Protein AF-A0A7S1ZEZ0-F1 (afdb_monomer_lite)

Structure (mmCIF, N/CA/C/O backbone):
data_AF-A0A7S1ZEZ0-F1
#
_entry.id   AF-A0A7S1ZEZ0-F1
#
loop_
_atom_site.group_PDB
_atom_site.id
_atom_site.type_symbol
_atom_site.label_atom_id
_atom_site.label_alt_id
_atom_site.label_comp_id
_atom_site.label_asym_id
_atom_site.label_entity_id
_atom_site.label_seq_id
_atom_site.pdbx_PDB_ins_code
_atom_site.Cartn_x
_atom_site.Cartn_y
_atom_site.Cartn_z
_atom_site.occupancy
_atom_site.B_iso_or_equiv
_atom_site.auth_seq_id
_atom_site.auth_comp_id
_atom_site.auth_asym_id
_atom_site.auth_atom_id
_atom_site.pdbx_PDB_model_num
ATOM 1 N N . GLY A 1 1 ? 20.462 -51.635 -41.224 1.00 37.34 1 GLY A N 1
ATOM 2 C CA . GLY A 1 1 ? 21.569 -50.870 -40.628 1.00 37.34 1 GLY A CA 1
ATOM 3 C C . GLY A 1 1 ? 21.027 -49.556 -40.117 1.00 37.34 1 GLY A C 1
ATOM 4 O O . GLY A 1 1 ? 20.258 -48.971 -40.860 1.00 37.34 1 GLY A O 1
ATOM 5 N N . GLY A 1 2 ? 21.420 -49.178 -38.890 1.00 36.06 2 GLY A N 1
ATOM 6 C CA . GLY A 1 2 ? 21.318 -47.843 -38.253 1.00 36.06 2 GLY A CA 1
ATOM 7 C C . GLY A 1 2 ? 19.897 -47.293 -38.033 1.00 36.06 2 GLY A C 1
ATOM 8 O O . GLY A 1 2 ? 19.142 -47.203 -38.983 1.00 36.06 2 GLY A O 1
ATOM 9 N N . GLY A 1 3 ? 19.415 -46.908 -36.848 1.00 30.97 3 GLY A N 1
ATOM 10 C CA . GLY A 1 3 ? 20.077 -46.511 -35.601 1.00 30.97 3 GLY A CA 1
ATOM 11 C C . GLY A 1 3 ? 20.048 -44.981 -35.412 1.00 30.97 3 GLY A C 1
ATOM 12 O O . GLY A 1 3 ? 20.629 -44.279 -36.229 1.00 30.97 3 GLY A O 1
ATOM 13 N N . GLY A 1 4 ? 19.435 -44.506 -34.314 1.00 29.98 4 GLY A N 1
ATOM 14 C CA . GLY A 1 4 ? 19.488 -43.120 -33.788 1.00 29.98 4 GLY A CA 1
ATOM 15 C C . GLY A 1 4 ? 18.184 -42.342 -34.018 1.00 29.98 4 GLY A C 1
ATOM 16 O O . GLY A 1 4 ? 17.783 -42.181 -35.160 1.00 29.98 4 GLY A O 1
ATOM 17 N N . GLY A 1 5 ? 17.395 -41.947 -33.009 1.00 30.83 5 GLY A N 1
ATOM 18 C CA . GLY A 1 5 ? 17.729 -41.099 -31.846 1.00 30.83 5 GLY A CA 1
ATOM 19 C C . GLY A 1 5 ? 17.259 -39.676 -32.201 1.00 30.83 5 GLY A C 1
ATOM 20 O O . GLY A 1 5 ? 17.643 -39.181 -33.245 1.00 30.83 5 GLY A O 1
ATOM 21 N N . GLY A 1 6 ? 16.346 -38.988 -31.518 1.00 30.75 6 GLY A N 1
ATOM 22 C CA . GLY A 1 6 ? 16.178 -38.748 -30.088 1.00 30.75 6 GLY A CA 1
ATOM 23 C C . GLY A 1 6 ? 15.999 -37.224 -29.917 1.00 30.75 6 GLY A C 1
ATOM 24 O O . GLY A 1 6 ? 16.595 -36.461 -30.670 1.00 30.75 6 GLY A O 1
ATOM 25 N N . GLY A 1 7 ? 15.188 -36.789 -28.949 1.00 29.34 7 GLY A N 1
ATOM 26 C CA . GLY A 1 7 ? 14.988 -35.373 -28.589 1.00 29.34 7 GLY A CA 1
ATOM 27 C C . GLY A 1 7 ? 13.603 -34.866 -29.007 1.00 29.34 7 GLY A C 1
ATOM 28 O O . GLY A 1 7 ? 13.345 -34.667 -30.183 1.00 29.34 7 GLY A O 1
ATOM 29 N N . GLY A 1 8 ? 12.615 -34.705 -28.127 1.00 38.78 8 GLY A N 1
ATOM 30 C CA . GLY A 1 8 ? 12.723 -34.182 -26.767 1.00 38.78 8 GLY A CA 1
ATOM 31 C C . GLY A 1 8 ? 12.588 -32.662 -26.815 1.00 38.78 8 GLY A C 1
ATOM 32 O O . GLY A 1 8 ? 13.567 -31.952 -26.646 1.00 38.78 8 GLY A O 1
ATOM 33 N N . GLY A 1 9 ? 11.378 -32.181 -27.094 1.00 31.38 9 GLY A N 1
ATOM 34 C CA . GLY A 1 9 ? 11.019 -30.765 -27.064 1.00 31.38 9 GLY A CA 1
ATOM 35 C C . GLY A 1 9 ? 9.773 -30.585 -26.211 1.00 31.38 9 GLY A C 1
ATOM 36 O O . GLY A 1 9 ? 8.706 -30.264 -26.724 1.00 31.38 9 GLY A O 1
ATOM 37 N N . GLY A 1 10 ? 9.892 -30.887 -24.917 1.00 34.38 10 GLY A N 1
ATOM 38 C CA . GLY A 1 10 ? 8.872 -30.558 -23.929 1.00 34.38 10 GLY A CA 1
ATOM 39 C C . GLY A 1 10 ? 8.833 -29.048 -23.743 1.00 34.38 10 GLY A C 1
ATOM 40 O O . GLY A 1 10 ? 9.500 -28.518 -22.863 1.00 34.38 10 GLY A O 1
ATOM 41 N N . GLY A 1 11 ? 8.079 -28.355 -24.595 1.00 31.80 11 GLY A N 1
ATOM 42 C CA . GLY A 1 11 ? 7.695 -26.972 -24.354 1.00 31.80 11 GLY A CA 1
ATOM 43 C C . GLY A 1 11 ? 6.745 -26.947 -23.166 1.00 31.80 11 GLY A C 1
ATOM 44 O O . GLY A 1 11 ? 5.540 -27.135 -23.328 1.00 31.80 11 GLY A O 1
ATOM 45 N N . THR A 1 12 ? 7.282 -26.771 -21.961 1.00 34.41 12 THR A N 1
ATOM 46 C CA . THR A 1 12 ? 6.472 -26.474 -20.783 1.00 34.41 12 THR A CA 1
ATOM 47 C C . THR A 1 12 ? 5.763 -25.159 -21.057 1.00 34.41 12 THR A C 1
ATOM 49 O O . THR A 1 12 ? 6.369 -24.091 -21.078 1.00 34.41 12 THR A O 1
ATOM 52 N N . THR A 1 13 ? 4.471 -25.254 -21.345 1.00 34.03 13 THR A N 1
ATOM 53 C CA . THR A 1 13 ? 3.587 -24.101 -21.435 1.00 34.03 13 THR A CA 1
ATOM 54 C C . THR A 1 13 ? 3.502 -23.540 -20.023 1.00 34.03 13 THR A C 1
ATOM 56 O O . THR A 1 13 ? 2.799 -24.093 -19.182 1.00 34.03 13 THR A O 1
ATOM 59 N N . THR A 1 14 ? 4.296 -22.511 -19.722 1.00 41.84 14 THR A N 1
ATOM 60 C CA . THR A 1 14 ? 4.169 -21.763 -18.473 1.00 41.84 14 THR A CA 1
ATOM 61 C C . THR A 1 14 ? 2.761 -21.196 -18.456 1.00 41.84 14 THR A C 1
ATOM 63 O O . THR A 1 14 ? 2.432 -20.284 -19.216 1.00 41.84 14 THR A O 1
ATOM 66 N N . THR A 1 15 ? 1.899 -21.805 -17.648 1.00 39.00 15 THR A N 1
ATOM 67 C CA . THR A 1 15 ? 0.551 -21.326 -17.372 1.00 39.00 15 THR A CA 1
ATOM 68 C C . THR A 1 15 ? 0.689 -19.984 -16.667 1.00 39.00 15 THR A C 1
ATOM 70 O O . THR A 1 15 ? 0.732 -19.914 -15.443 1.00 39.00 15 THR A O 1
ATOM 73 N N . SER A 1 16 ? 0.807 -18.911 -17.450 1.00 50.25 16 SER A N 1
ATOM 74 C CA . SER A 1 16 ? 0.606 -17.553 -16.968 1.00 50.25 16 SER A CA 1
ATOM 75 C C . SER A 1 16 ? -0.815 -17.517 -16.417 1.00 50.25 16 SER A C 1
ATOM 77 O O . SER A 1 16 ? -1.790 -17.618 -17.168 1.00 50.25 16 SER A O 1
ATOM 79 N N . THR A 1 17 ? -0.934 -17.515 -15.090 1.00 54.22 17 THR A N 1
ATOM 80 C CA . THR A 1 17 ? -2.221 -17.445 -14.401 1.00 54.22 17 THR A CA 1
ATOM 81 C C . THR A 1 17 ? -2.909 -16.166 -14.852 1.00 54.22 17 THR A C 1
ATOM 83 O O . THR A 1 17 ? -2.540 -15.063 -14.457 1.00 54.22 17 THR A O 1
ATOM 86 N N . ARG A 1 18 ? -3.891 -16.311 -15.743 1.00 61.84 18 ARG A N 1
ATOM 87 C CA . ARG A 1 18 ? -4.598 -15.184 -16.338 1.00 61.84 18 ARG A CA 1
ATOM 88 C C . ARG A 1 18 ? -5.606 -14.654 -15.326 1.00 61.84 18 ARG A C 1
ATOM 90 O O . ARG A 1 18 ? -6.726 -15.154 -15.242 1.00 61.84 18 ARG A O 1
ATOM 97 N N . PHE A 1 19 ? -5.212 -13.656 -14.542 1.00 68.31 19 PHE A N 1
ATOM 98 C CA . PHE A 1 19 ? -6.151 -12.934 -13.692 1.00 68.31 19 PHE A CA 1
ATOM 99 C C . PHE A 1 19 ? -7.149 -12.181 -14.580 1.00 68.31 19 PHE A C 1
ATOM 101 O O . PHE A 1 19 ? -6.769 -11.415 -15.468 1.00 68.31 19 PHE A O 1
ATOM 108 N N . ARG A 1 20 ? -8.449 -12.429 -14.384 1.00 67.69 20 ARG A N 1
ATOM 109 C CA . ARG A 1 20 ? -9.502 -11.718 -15.115 1.00 67.69 20 ARG A CA 1
ATOM 110 C C . ARG A 1 20 ? -9.511 -10.256 -14.662 1.00 67.69 20 ARG A C 1
ATOM 112 O O . ARG A 1 20 ? -9.603 -9.984 -13.468 1.00 67.69 20 ARG A O 1
ATOM 119 N N . ARG A 1 21 ? -9.427 -9.321 -15.613 1.00 71.31 21 ARG A N 1
ATOM 120 C CA . ARG A 1 21 ? -9.582 -7.885 -15.334 1.00 71.31 21 ARG A CA 1
ATOM 121 C C . ARG A 1 21 ? -10.996 -7.607 -14.816 1.00 71.31 21 ARG A C 1
ATOM 123 O O . ARG A 1 21 ? -11.947 -8.235 -15.275 1.00 71.31 21 ARG A O 1
ATOM 130 N N . SER A 1 22 ? -11.111 -6.689 -13.857 1.00 76.19 22 SER A N 1
ATOM 131 C CA . SER A 1 22 ? -12.413 -6.230 -13.370 1.00 76.19 22 SER A CA 1
ATOM 132 C C . SER A 1 22 ? -13.123 -5.431 -14.461 1.00 76.19 22 SER A C 1
ATOM 134 O O . SER A 1 22 ? -12.494 -4.591 -15.101 1.00 76.19 22 SER A O 1
ATOM 136 N N . ASP A 1 23 ? -14.421 -5.669 -14.637 1.00 82.88 23 ASP A N 1
ATOM 137 C CA . ASP A 1 23 ? -15.280 -4.858 -15.509 1.00 82.88 23 ASP A CA 1
ATOM 138 C C . ASP A 1 23 ? -15.740 -3.560 -14.794 1.00 82.88 23 ASP A C 1
ATOM 140 O O . ASP A 1 23 ? -16.344 -2.685 -15.406 1.00 82.88 23 ASP A O 1
ATOM 144 N N . ASP A 1 24 ? -15.422 -3.409 -13.500 1.00 91.50 24 ASP A N 1
ATOM 145 C CA . ASP A 1 24 ? -15.653 -2.190 -12.719 1.00 91.50 24 ASP A CA 1
ATOM 146 C C . ASP A 1 24 ? -14.654 -1.090 -13.130 1.00 91.50 24 ASP A C 1
ATOM 148 O O . ASP A 1 24 ? -13.433 -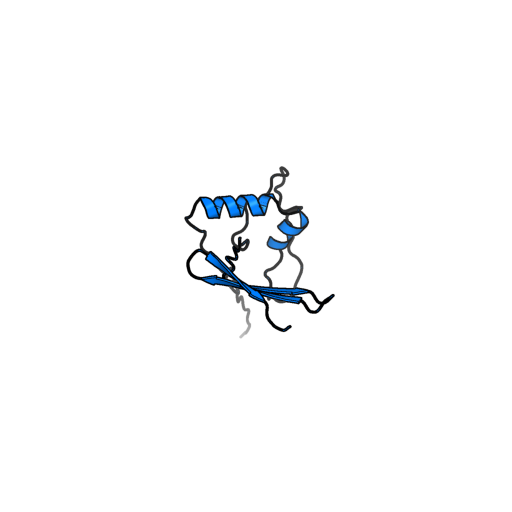1.226 -12.959 1.00 91.50 24 ASP A O 1
ATOM 152 N N . GLU A 1 25 ? -15.176 0.010 -13.680 1.00 93.62 25 GLU A N 1
ATOM 153 C CA . GLU A 1 25 ? -14.376 1.147 -14.139 1.00 93.62 25 GLU A CA 1
ATOM 154 C C . GLU A 1 25 ? -13.625 1.842 -12.996 1.00 93.62 25 GLU A C 1
ATOM 156 O O . GLU A 1 25 ? -12.481 2.262 -13.183 1.00 93.62 25 GLU A O 1
ATOM 161 N N . VAL A 1 26 ? -14.222 1.932 -11.804 1.00 94.56 26 VAL A N 1
ATOM 162 C CA . VAL A 1 26 ? -13.606 2.573 -10.635 1.00 94.56 26 VAL A CA 1
ATOM 163 C C . VAL A 1 26 ? -12.387 1.770 -10.196 1.00 94.56 26 VAL A C 1
ATOM 165 O O . VAL A 1 26 ? -11.300 2.332 -10.047 1.00 94.56 26 VAL A O 1
ATOM 168 N N . LEU A 1 27 ? -12.528 0.449 -10.063 1.00 92.62 27 LEU A N 1
ATOM 169 C CA . LEU A 1 27 ? -11.417 -0.429 -9.679 1.00 92.62 27 LEU A CA 1
ATOM 170 C C . LEU A 1 27 ? -10.334 -0.499 -10.763 1.00 92.62 27 LEU A C 1
ATOM 172 O O . LEU A 1 27 ? -9.139 -0.526 -10.456 1.00 92.62 27 LEU A O 1
ATOM 176 N N . SER A 1 28 ? -10.733 -0.475 -12.034 1.00 92.62 28 SER A N 1
ATOM 177 C CA . SER A 1 28 ? -9.801 -0.443 -13.163 1.00 92.62 28 SER A CA 1
ATOM 178 C C . SER A 1 28 ? -8.981 0.847 -13.199 1.00 92.62 28 SER A C 1
ATOM 180 O O . SER A 1 28 ? -7.764 0.799 -13.402 1.00 92.62 28 SER A O 1
ATOM 182 N N . ASN A 1 29 ? -9.618 1.993 -12.956 1.00 94.62 29 ASN A N 1
ATOM 183 C CA . ASN A 1 29 ? -8.945 3.287 -12.880 1.00 94.62 29 ASN A CA 1
ATOM 184 C C . ASN A 1 29 ? -8.033 3.375 -11.652 1.00 94.62 29 ASN A C 1
ATOM 186 O O . ASN A 1 29 ? -6.877 3.775 -11.791 1.00 94.62 29 ASN A O 1
ATOM 190 N N . ALA A 1 30 ? -8.493 2.914 -10.485 1.00 95.56 30 ALA A N 1
ATOM 191 C CA . ALA A 1 30 ? -7.676 2.842 -9.275 1.00 95.56 30 ALA A CA 1
ATOM 192 C C . ALA A 1 30 ? -6.420 1.981 -9.489 1.00 95.56 30 ALA A C 1
ATOM 194 O O . ALA A 1 30 ? -5.324 2.367 -9.082 1.00 95.56 30 ALA A O 1
ATOM 195 N N . ARG A 1 31 ? -6.539 0.851 -10.202 1.00 95.50 31 ARG A N 1
ATOM 196 C CA . ARG A 1 31 ? -5.396 -0.002 -10.561 1.00 95.50 31 ARG A CA 1
ATOM 197 C C . ARG A 1 31 ? -4.385 0.731 -11.446 1.00 95.50 31 ARG A C 1
ATOM 199 O O . ARG A 1 31 ? -3.187 0.653 -11.181 1.00 95.50 31 ARG A O 1
ATOM 206 N N . ARG A 1 32 ? -4.837 1.450 -12.480 1.00 95.12 32 ARG A N 1
ATOM 207 C CA . ARG A 1 32 ? -3.943 2.236 -13.356 1.00 95.12 32 ARG A CA 1
ATOM 208 C C . ARG A 1 32 ? -3.273 3.383 -12.606 1.00 95.12 32 ARG A C 1
ATOM 210 O O . ARG A 1 32 ? -2.077 3.601 -12.774 1.00 95.12 32 ARG A O 1
ATOM 217 N N . GLN A 1 33 ? -4.020 4.079 -11.753 1.00 96.44 33 GLN A N 1
ATOM 218 C CA . GLN A 1 33 ? -3.485 5.151 -10.921 1.00 96.44 33 GLN A CA 1
ATOM 219 C C . GLN A 1 33 ? -2.423 4.620 -9.953 1.00 96.44 33 GLN A C 1
ATOM 221 O O . GLN A 1 33 ? -1.336 5.189 -9.872 1.00 96.44 33 GLN A O 1
ATOM 226 N N . GLN A 1 34 ? -2.700 3.503 -9.271 1.00 97.44 34 GLN A N 1
ATOM 227 C CA . GLN A 1 34 ? -1.741 2.886 -8.359 1.00 97.44 34 GLN A CA 1
ATOM 228 C C . GLN A 1 34 ? -0.450 2.506 -9.085 1.00 97.44 34 GLN A C 1
ATOM 230 O O . GLN A 1 34 ? 0.628 2.814 -8.590 1.00 97.44 34 GLN A O 1
ATOM 235 N N . TRP A 1 35 ? -0.552 1.907 -10.274 1.00 96.62 35 TRP A N 1
ATOM 236 C CA . TRP A 1 35 ? 0.602 1.578 -11.114 1.00 96.62 35 TRP A CA 1
ATOM 237 C C . TRP A 1 35 ? 1.433 2.809 -11.512 1.00 96.62 35 TRP A C 1
ATOM 239 O O . TRP A 1 35 ? 2.665 2.801 -11.416 1.00 96.62 35 TRP A O 1
ATOM 249 N N . GLY A 1 36 ? 0.763 3.895 -11.912 1.00 95.56 36 GLY A N 1
ATOM 250 C CA . GLY A 1 36 ? 1.413 5.165 -12.242 1.00 95.56 36 GLY A CA 1
ATOM 251 C C . GLY A 1 36 ? 2.161 5.788 -11.057 1.00 95.56 36 GLY A C 1
ATOM 252 O O . GLY A 1 36 ? 3.235 6.356 -11.246 1.00 95.56 36 GLY A O 1
ATOM 253 N N . ASN A 1 37 ? 1.646 5.615 -9.837 1.00 96.44 37 ASN A N 1
ATOM 254 C CA . ASN A 1 37 ? 2.226 6.158 -8.603 1.00 96.44 37 ASN A CA 1
ATOM 255 C C . ASN A 1 37 ? 3.417 5.355 -8.054 1.00 96.44 37 ASN A C 1
ATOM 257 O O . ASN A 1 37 ? 4.078 5.805 -7.118 1.00 96.44 37 ASN A O 1
ATOM 261 N N . MET A 1 38 ? 3.695 4.165 -8.592 1.00 97.00 38 MET A N 1
ATOM 262 C CA . MET A 1 38 ? 4.836 3.359 -8.155 1.00 97.00 38 MET A CA 1
ATOM 263 C C . MET A 1 38 ? 6.172 4.041 -8.487 1.00 97.00 38 MET A C 1
ATOM 265 O O . MET A 1 38 ? 6.271 4.865 -9.401 1.00 97.00 38 MET A O 1
ATOM 269 N N . SER A 1 39 ? 7.230 3.673 -7.766 1.00 96.19 39 SER A N 1
ATOM 270 C CA . SER A 1 39 ? 8.590 4.031 -8.169 1.00 96.19 39 SER A CA 1
ATOM 271 C C . SER A 1 39 ? 9.026 3.213 -9.389 1.00 96.19 39 SER A C 1
ATOM 273 O O . SER A 1 39 ? 8.494 2.133 -9.654 1.00 96.19 39 SER A O 1
ATOM 275 N N . ASP A 1 40 ? 10.014 3.724 -10.125 1.00 94.81 40 ASP A N 1
ATOM 276 C CA . ASP A 1 40 ? 10.607 3.038 -11.279 1.00 94.81 40 ASP A CA 1
ATOM 277 C C . ASP A 1 40 ? 11.083 1.604 -10.921 1.00 94.81 40 ASP A C 1
ATOM 279 O O . ASP A 1 40 ? 10.604 0.664 -11.561 1.00 94.81 40 ASP A O 1
ATOM 283 N N . PRO A 1 41 ? 11.877 1.374 -9.847 1.00 94.25 41 PRO A N 1
ATOM 284 C CA . PRO A 1 41 ? 12.295 0.019 -9.465 1.00 94.25 41 PRO A CA 1
ATOM 285 C C . PRO A 1 41 ? 11.134 -0.907 -9.090 1.00 94.25 41 PRO A C 1
ATOM 287 O O . PRO A 1 41 ? 11.196 -2.112 -9.318 1.00 94.25 41 PRO A O 1
ATOM 290 N N . ALA A 1 42 ? 10.059 -0.365 -8.509 1.00 94.25 42 ALA A N 1
ATOM 291 C CA . ALA A 1 42 ? 8.909 -1.176 -8.135 1.00 94.25 42 ALA A CA 1
ATOM 292 C C . ALA A 1 42 ? 8.122 -1.648 -9.369 1.00 94.25 42 ALA A C 1
ATOM 294 O O . ALA A 1 42 ? 7.617 -2.766 -9.366 1.00 94.25 42 ALA A O 1
ATOM 295 N N . ARG A 1 43 ? 8.050 -0.843 -10.442 1.00 95.00 43 ARG A N 1
ATOM 296 C CA . ARG A 1 43 ? 7.464 -1.281 -11.722 1.00 95.00 43 ARG A CA 1
ATOM 297 C C . ARG A 1 43 ? 8.307 -2.347 -12.410 1.00 95.00 43 ARG A C 1
ATOM 299 O O . ARG A 1 43 ? 7.747 -3.305 -12.933 1.00 95.00 43 ARG A O 1
ATOM 306 N N . GLU A 1 44 ? 9.630 -2.199 -12.398 1.00 93.06 44 GLU A N 1
ATOM 307 C CA . GLU A 1 44 ? 10.553 -3.167 -13.009 1.00 93.06 44 GLU A CA 1
ATOM 308 C C . GLU A 1 44 ? 10.364 -4.586 -12.458 1.00 93.06 44 GLU A C 1
ATOM 310 O O . GLU A 1 44 ? 10.410 -5.548 -13.223 1.00 93.06 44 GLU A O 1
ATOM 315 N N . GLN A 1 45 ? 10.081 -4.720 -11.157 1.00 91.56 45 GLN A N 1
ATOM 316 C CA . GLN A 1 45 ? 9.867 -6.013 -10.495 1.00 91.56 45 GLN A CA 1
ATOM 317 C C . GLN A 1 45 ? 8.725 -6.838 -11.097 1.00 91.56 45 GLN A C 1
ATOM 319 O O . GLN A 1 45 ? 8.784 -8.064 -11.079 1.00 91.56 45 GLN A O 1
ATOM 324 N N . PHE A 1 46 ? 7.707 -6.201 -11.679 1.00 91.88 46 PHE A N 1
ATOM 325 C CA . PHE A 1 46 ? 6.598 -6.919 -12.319 1.00 91.88 46 PHE A CA 1
ATOM 326 C C . PHE A 1 46 ? 6.968 -7.536 -13.673 1.00 91.88 46 PHE A C 1
ATOM 328 O O . PHE A 1 46 ? 6.217 -8.368 -14.182 1.00 91.88 46 PHE A O 1
ATOM 335 N N . TYR A 1 47 ? 8.123 -7.157 -14.229 1.00 88.75 47 TYR A N 1
ATOM 336 C CA . TYR A 1 47 ? 8.706 -7.734 -15.442 1.00 88.75 47 TYR A CA 1
ATOM 337 C C . TYR A 1 47 ? 9.814 -8.752 -15.135 1.00 88.75 47 TYR A C 1
ATOM 339 O O . TYR A 1 47 ? 10.489 -9.228 -16.048 1.00 88.75 47 TYR A O 1
ATOM 347 N N . TRP A 1 48 ? 10.038 -9.077 -13.857 1.00 88.94 48 TRP A N 1
ATOM 348 C CA . TRP A 1 48 ? 10.966 -10.135 -13.468 1.00 88.94 48 TRP A CA 1
ATOM 349 C C . TRP A 1 48 ? 10.418 -11.503 -13.876 1.00 88.94 48 TRP A C 1
ATOM 351 O O . TRP A 1 48 ? 9.235 -11.655 -14.180 1.00 88.94 48 TRP A O 1
ATOM 361 N N . ARG A 1 49 ? 11.295 -12.513 -13.887 1.00 86.00 49 ARG A N 1
ATOM 362 C CA . ARG A 1 49 ? 10.867 -13.910 -14.028 1.00 86.00 49 ARG A CA 1
ATOM 363 C C . ARG A 1 49 ? 9.820 -14.225 -12.957 1.00 86.00 49 ARG A C 1
ATOM 365 O O . ARG A 1 49 ? 9.914 -13.725 -11.834 1.00 86.00 49 ARG A O 1
ATOM 372 N N . ASP A 1 50 ? 8.852 -15.063 -13.317 1.00 85.81 50 ASP A N 1
ATOM 373 C CA . ASP A 1 50 ? 7.750 -15.402 -12.425 1.00 85.81 50 ASP A CA 1
ATOM 374 C C . ASP A 1 50 ? 8.267 -15.939 -11.082 1.00 85.81 50 ASP A C 1
ATOM 376 O O . ASP A 1 50 ? 9.172 -16.790 -11.053 1.00 85.81 50 ASP A O 1
ATOM 380 N N . PRO A 1 51 ? 7.686 -15.483 -9.958 1.00 86.56 51 PRO A N 1
ATOM 381 C CA . PRO A 1 51 ? 8.037 -16.016 -8.655 1.00 86.56 51 PRO A CA 1
ATOM 382 C C . PRO A 1 51 ? 7.762 -17.526 -8.608 1.00 86.56 51 PRO A C 1
ATOM 384 O O . PRO A 1 51 ? 6.898 -18.045 -9.312 1.00 86.56 51 PRO A O 1
ATOM 387 N N . SER A 1 52 ? 8.505 -18.234 -7.754 1.00 87.62 52 SER A N 1
ATOM 388 C CA . SER A 1 52 ? 8.392 -19.691 -7.563 1.00 87.62 52 SER A CA 1
ATOM 389 C C . SER A 1 52 ? 8.871 -20.564 -8.733 1.00 87.62 52 SER A C 1
ATOM 391 O O . SER A 1 52 ? 8.716 -21.784 -8.670 1.00 87.62 52 SER A O 1
ATOM 393 N N . THR A 1 53 ? 9.509 -19.986 -9.754 1.00 86.50 53 THR A N 1
ATOM 394 C CA . THR A 1 53 ? 10.245 -20.745 -10.779 1.00 86.50 53 THR A CA 1
ATOM 395 C C . THR A 1 53 ? 11.729 -20.885 -10.400 1.00 86.50 53 THR A C 1
ATOM 397 O O . THR A 1 53 ? 12.263 -20.016 -9.703 1.00 86.50 53 THR A O 1
ATOM 400 N N . PRO A 1 54 ? 12.416 -21.981 -10.788 1.00 88.81 54 PRO A N 1
ATOM 401 C CA . PRO A 1 54 ? 13.857 -22.103 -10.591 1.00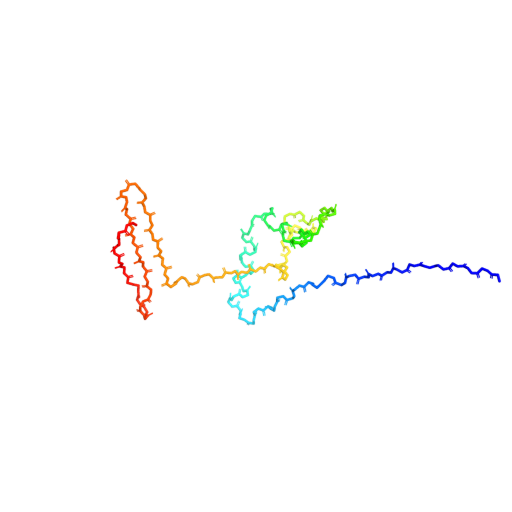 88.81 54 PRO A CA 1
ATOM 402 C C . PRO A 1 54 ? 14.602 -20.930 -11.232 1.00 88.81 54 PRO A C 1
ATOM 404 O O . PRO A 1 54 ? 14.290 -20.518 -12.348 1.00 88.81 54 PRO A O 1
ATOM 407 N N . TYR A 1 55 ? 15.594 -20.400 -10.521 1.00 87.06 55 TYR A N 1
ATOM 408 C CA . TYR A 1 55 ? 16.406 -19.308 -11.039 1.00 87.06 55 TYR A CA 1
ATOM 409 C C . TYR A 1 55 ? 17.301 -19.802 -12.183 1.00 87.06 55 TYR A C 1
ATOM 411 O O . TYR A 1 55 ? 18.102 -20.717 -11.992 1.00 87.06 55 TYR A O 1
ATOM 419 N N . GLU A 1 56 ? 17.187 -19.163 -13.345 1.00 85.25 56 GLU A N 1
ATOM 420 C CA . GLU A 1 56 ? 18.086 -19.359 -14.487 1.00 85.25 56 GLU A CA 1
ATOM 421 C C . GLU A 1 56 ? 18.939 -18.101 -14.679 1.00 85.25 56 GLU A C 1
ATOM 423 O O . GLU A 1 56 ? 20.146 -18.103 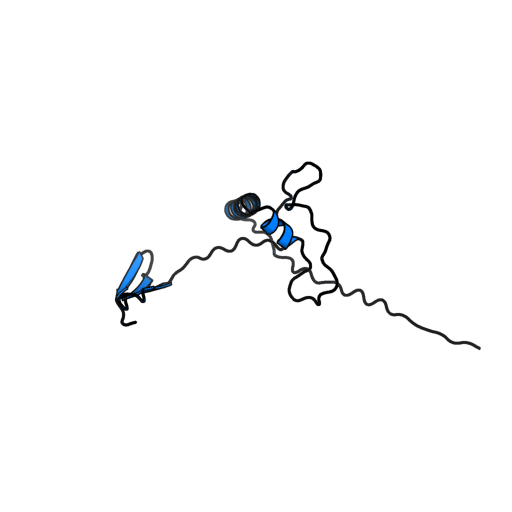-14.454 1.00 85.25 56 GLU A O 1
ATOM 428 N N . GLU A 1 57 ? 18.276 -17.003 -15.033 1.00 82.75 57 GLU A N 1
ATOM 429 C CA . GLU A 1 57 ? 18.847 -15.676 -15.229 1.00 82.75 57 GLU A CA 1
ATOM 430 C C . GLU A 1 57 ? 17.729 -14.627 -15.164 1.00 82.75 57 GLU A C 1
ATOM 432 O O . GLU A 1 57 ? 16.552 -14.927 -15.405 1.00 82.75 57 GLU A O 1
ATOM 437 N N . GLN A 1 58 ? 18.088 -13.386 -14.841 1.00 78.31 58 GLN A N 1
ATOM 438 C CA . GLN A 1 58 ? 17.128 -12.291 -14.773 1.00 78.31 58 GLN A CA 1
ATOM 439 C C . GLN A 1 58 ? 16.678 -11.870 -16.182 1.00 78.31 58 GLN A C 1
ATOM 441 O O . GLN A 1 58 ? 17.499 -11.724 -17.085 1.00 78.31 58 GLN A O 1
ATOM 446 N N . ALA A 1 59 ? 15.374 -11.643 -16.369 1.00 80.88 59 ALA A N 1
ATOM 447 C CA . ALA A 1 59 ? 14.850 -11.114 -17.627 1.00 80.88 59 ALA A CA 1
ATOM 448 C C . ALA A 1 59 ? 15.376 -9.692 -17.891 1.00 80.88 59 ALA A C 1
ATOM 450 O O . ALA A 1 59 ? 15.542 -8.902 -16.958 1.00 80.88 59 ALA A O 1
ATOM 451 N N . ALA A 1 60 ? 15.591 -9.347 -19.163 1.00 84.19 60 ALA A N 1
ATOM 452 C CA . ALA A 1 60 ? 15.813 -7.961 -19.558 1.00 84.19 60 ALA A CA 1
ATOM 453 C C . ALA A 1 60 ? 14.541 -7.151 -19.257 1.00 84.19 60 ALA A C 1
ATOM 455 O O . ALA A 1 60 ? 13.494 -7.387 -19.860 1.00 84.19 60 ALA A O 1
ATOM 456 N N . VAL A 1 61 ? 14.628 -6.227 -18.299 1.00 85.50 61 VAL A N 1
ATOM 457 C CA . VAL A 1 61 ? 13.490 -5.416 -17.854 1.00 85.50 61 VAL A CA 1
ATOM 458 C C . VAL A 1 61 ? 13.501 -4.027 -18.491 1.00 85.50 61 VAL A C 1
ATOM 460 O O . VAL A 1 61 ? 14.572 -3.430 -18.619 1.00 85.50 61 VAL A O 1
ATOM 463 N N . PRO A 1 62 ? 12.335 -3.467 -18.859 1.00 86.50 62 PRO A N 1
ATOM 464 C CA . PRO A 1 62 ? 12.247 -2.073 -19.278 1.00 86.50 62 PRO A CA 1
ATOM 465 C C . PRO A 1 62 ? 12.616 -1.149 -18.115 1.00 86.50 62 PRO A C 1
ATOM 467 O O . PRO A 1 62 ? 11.991 -1.226 -17.055 1.00 86.50 62 PRO A O 1
ATOM 470 N N . ALA A 1 63 ? 13.590 -0.258 -18.312 1.00 88.94 63 ALA A N 1
ATOM 471 C CA . ALA A 1 63 ? 14.016 0.690 -17.284 1.00 88.94 63 ALA A CA 1
ATOM 472 C C . ALA A 1 63 ? 12.826 1.536 -16.793 1.00 88.94 63 ALA A C 1
ATOM 474 O O . ALA A 1 63 ? 12.092 2.143 -17.576 1.00 88.94 63 ALA A O 1
ATOM 475 N N . GLY A 1 64 ? 12.593 1.521 -15.486 1.00 89.00 64 GLY A N 1
ATOM 476 C CA . GLY A 1 64 ? 11.468 2.153 -14.806 1.00 89.00 64 GLY A CA 1
ATOM 477 C C . GLY A 1 64 ? 10.077 1.674 -15.225 1.00 89.00 64 GLY A C 1
ATOM 478 O O . GLY A 1 64 ? 9.087 2.336 -14.899 1.00 89.00 64 GLY A O 1
ATOM 479 N N . GLY A 1 65 ? 9.973 0.561 -15.962 1.00 89.38 65 GLY A N 1
ATOM 480 C CA . GLY A 1 65 ? 8.726 0.114 -16.582 1.00 89.38 65 GLY A CA 1
ATOM 481 C C . GLY A 1 65 ? 8.232 1.071 -17.670 1.00 89.38 65 GLY A C 1
ATOM 482 O O . GLY A 1 65 ? 7.028 1.328 -17.754 1.00 89.38 65 GLY A O 1
ATOM 483 N N . ARG A 1 66 ? 9.151 1.650 -18.451 1.00 93.12 66 ARG A N 1
ATOM 484 C CA . ARG A 1 66 ? 8.861 2.634 -19.503 1.00 93.12 66 ARG A CA 1
ATOM 485 C C . ARG A 1 66 ? 9.183 2.101 -20.896 1.00 93.12 66 ARG A C 1
ATOM 487 O O . ARG A 1 66 ? 10.009 1.205 -21.048 1.00 93.12 66 ARG A O 1
ATOM 494 N N . ASP A 1 67 ? 8.520 2.666 -21.899 1.00 91.25 67 ASP A N 1
ATOM 495 C CA . ASP A 1 67 ? 8.873 2.472 -23.305 1.00 91.25 67 ASP A CA 1
ATOM 496 C C . ASP A 1 67 ? 10.069 3.349 -23.729 1.00 91.25 67 ASP A C 1
ATOM 498 O O . ASP A 1 67 ? 10.585 4.159 -22.956 1.00 91.25 67 ASP A O 1
ATOM 502 N N . GLU A 1 68 ? 10.506 3.201 -24.983 1.00 90.38 68 GLU A N 1
ATOM 503 C CA . GLU A 1 68 ? 11.610 3.979 -25.569 1.00 90.38 68 GLU A CA 1
ATOM 504 C C . GLU A 1 68 ? 11.349 5.498 -25.575 1.00 90.38 68 GLU A C 1
ATOM 506 O O . GLU A 1 68 ? 12.289 6.291 -25.577 1.00 90.38 68 GLU A O 1
ATOM 511 N N . GLY A 1 69 ? 10.079 5.916 -25.541 1.00 91.44 69 GLY A N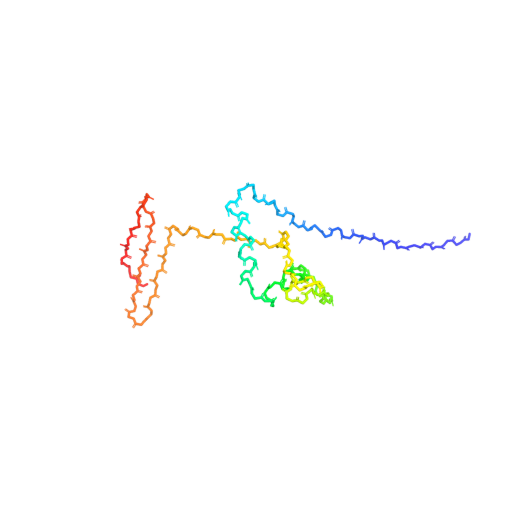 1
ATOM 512 C CA . GLY A 1 69 ? 9.664 7.317 -25.452 1.00 91.44 69 GLY A CA 1
ATOM 513 C C . GLY A 1 69 ? 9.620 7.860 -24.020 1.00 91.44 69 GLY A C 1
ATOM 514 O O . GLY A 1 69 ? 9.223 9.008 -23.814 1.00 91.44 69 GLY A O 1
ATOM 515 N N . GLY A 1 70 ? 9.992 7.053 -23.021 1.00 90.88 70 GLY A N 1
ATOM 516 C CA . GLY A 1 70 ? 9.960 7.415 -21.605 1.00 90.88 70 GLY A CA 1
ATOM 517 C C . GLY A 1 70 ? 8.561 7.380 -20.981 1.00 90.88 70 GLY A C 1
ATOM 518 O O . GLY A 1 70 ? 8.395 7.785 -19.822 1.00 90.88 70 GLY A O 1
ATOM 519 N N . LYS A 1 71 ? 7.545 6.890 -21.700 1.00 93.19 71 LYS A N 1
ATOM 520 C CA . LYS A 1 71 ? 6.180 6.761 -21.187 1.00 93.19 71 LYS A CA 1
ATOM 521 C C . LYS A 1 71 ? 6.063 5.491 -20.346 1.00 93.19 71 LYS A C 1
ATOM 523 O O . LYS A 1 71 ? 6.580 4.441 -20.707 1.00 93.19 71 LYS A O 1
ATOM 528 N N . VAL A 1 72 ? 5.362 5.585 -19.216 1.00 93.25 72 VAL A N 1
ATOM 529 C CA . VAL A 1 72 ? 5.074 4.426 -18.356 1.00 93.25 72 VAL A CA 1
ATOM 530 C C . VAL A 1 72 ? 4.192 3.431 -19.115 1.00 93.25 72 VAL A C 1
ATOM 532 O O . VAL A 1 72 ? 3.159 3.814 -19.670 1.00 93.25 72 VAL A O 1
ATOM 535 N N . LEU A 1 73 ? 4.608 2.164 -19.134 1.00 93.25 73 LEU A N 1
ATOM 536 C CA . LEU A 1 73 ? 3.859 1.060 -19.733 1.00 93.25 73 LEU A CA 1
ATOM 537 C C . LEU A 1 73 ? 2.548 0.818 -18.976 1.00 93.25 73 LEU A C 1
ATOM 539 O O . LEU A 1 73 ? 2.436 1.129 -17.792 1.00 93.25 73 LEU A O 1
ATOM 543 N N . GLU A 1 74 ? 1.559 0.226 -19.639 1.00 93.25 74 GLU A N 1
ATOM 544 C CA . GLU A 1 74 ? 0.322 -0.183 -18.967 1.00 93.25 74 GLU A CA 1
ATOM 545 C C . GLU A 1 74 ? 0.597 -1.273 -17.911 1.00 93.25 74 GLU A C 1
ATOM 547 O O . GLU A 1 74 ? 1.491 -2.101 -18.100 1.00 93.25 74 GLU A O 1
ATOM 552 N N . PRO A 1 75 ? -0.173 -1.315 -16.809 1.00 93.44 75 PRO A N 1
ATOM 553 C CA . PRO A 1 75 ? 0.003 -2.323 -15.769 1.00 93.44 75 PRO A CA 1
ATOM 554 C C . PRO A 1 75 ? -0.196 -3.754 -16.312 1.00 93.44 75 PRO A C 1
ATOM 556 O O . PRO A 1 75 ? -1.306 -4.064 -16.775 1.00 93.44 75 PRO A O 1
ATOM 559 N N . PRO A 1 76 ? 0.812 -4.644 -16.200 1.00 91.69 76 PRO A N 1
ATOM 560 C CA . PRO A 1 76 ? 0.770 -6.007 -16.742 1.00 91.69 76 PRO A CA 1
ATOM 561 C C . PRO A 1 76 ? -0.269 -6.873 -16.021 1.00 91.69 76 PRO A C 1
ATOM 563 O O . PRO A 1 76 ? -0.654 -6.559 -14.903 1.00 91.69 76 PRO A O 1
ATOM 566 N N . ASP A 1 77 ? -0.748 -7.967 -16.616 1.00 90.25 77 ASP A N 1
ATOM 567 C CA . ASP A 1 77 ? -1.869 -8.752 -16.053 1.00 90.25 77 ASP A CA 1
ATOM 568 C C . ASP A 1 77 ? -1.569 -9.392 -14.680 1.00 90.25 77 ASP A C 1
ATOM 570 O O . ASP A 1 77 ? -2.490 -9.652 -13.907 1.00 90.25 77 ASP A O 1
ATOM 574 N N . ASN A 1 78 ? -0.291 -9.593 -14.343 1.00 89.38 78 ASN A N 1
ATOM 575 C CA . ASN A 1 78 ? 0.173 -10.057 -13.031 1.00 89.38 78 ASN A CA 1
ATOM 576 C C . ASN A 1 78 ? 0.256 -8.934 -11.970 1.00 89.38 78 ASN A C 1
ATOM 578 O O . ASN A 1 78 ? 0.470 -9.223 -10.794 1.00 89.38 78 ASN A O 1
ATOM 582 N N . PHE A 1 79 ? 0.063 -7.662 -12.343 1.00 92.94 79 PHE A N 1
ATOM 583 C CA . PHE A 1 79 ? -0.081 -6.560 -11.392 1.00 92.94 79 PHE A CA 1
ATOM 584 C C . PHE A 1 79 ? -1.501 -6.524 -10.820 1.00 92.94 79 PHE A C 1
ATOM 586 O O . PHE A 1 79 ? -2.476 -6.275 -11.542 1.00 92.94 79 PHE A O 1
ATOM 593 N N . LEU A 1 80 ? -1.619 -6.715 -9.508 1.00 93.38 80 LEU A N 1
ATOM 594 C CA . LEU A 1 80 ? -2.889 -6.723 -8.790 1.00 93.38 80 LEU A CA 1
ATOM 595 C C . LEU A 1 80 ? -3.002 -5.507 -7.869 1.00 93.38 80 LEU A C 1
ATOM 597 O O . LEU A 1 80 ? -2.083 -5.203 -7.111 1.00 93.38 80 LEU A O 1
ATOM 601 N N . LEU A 1 81 ? -4.165 -4.852 -7.891 1.00 93.12 81 LEU A N 1
ATOM 602 C CA . LEU A 1 81 ? -4.574 -3.938 -6.828 1.00 93.12 81 LEU A CA 1
ATOM 603 C C . LEU A 1 81 ? -5.397 -4.737 -5.814 1.00 93.12 81 LEU A C 1
ATOM 605 O O . LEU A 1 81 ? -6.498 -5.184 -6.131 1.00 93.12 81 LEU A O 1
ATOM 609 N N . MET A 1 82 ? -4.859 -4.919 -4.610 1.00 93.75 82 MET A N 1
ATOM 610 C CA . MET A 1 82 ? -5.535 -5.617 -3.518 1.00 93.75 82 MET A CA 1
ATOM 611 C C . MET A 1 82 ? -6.068 -4.599 -2.511 1.00 93.75 82 MET A C 1
ATOM 613 O O . MET A 1 82 ? -5.297 -3.842 -1.925 1.00 93.75 82 MET A O 1
ATOM 617 N N . LEU A 1 83 ? -7.385 -4.586 -2.314 1.00 93.00 83 LEU A N 1
ATOM 618 C CA . LEU A 1 83 ? -8.046 -3.744 -1.321 1.00 93.00 83 LEU A CA 1
ATOM 619 C C . LEU A 1 83 ? -8.413 -4.600 -0.110 1.00 93.00 83 LEU A C 1
ATOM 621 O O . LEU A 1 83 ? -9.114 -5.601 -0.244 1.00 93.00 83 LEU A O 1
ATOM 625 N N . LEU A 1 84 ? -7.941 -4.199 1.069 1.00 95.06 84 LEU A N 1
ATOM 626 C CA . LEU A 1 84 ? -8.343 -4.795 2.336 1.00 95.06 84 LEU A CA 1
ATOM 627 C C . LEU A 1 84 ? -9.439 -3.927 2.954 1.00 95.06 84 LEU A C 1
ATOM 629 O O . LEU A 1 84 ? -9.204 -2.758 3.249 1.00 95.06 84 LEU A O 1
ATOM 633 N N . TYR A 1 85 ? -10.615 -4.511 3.169 1.00 93.75 85 TYR A N 1
ATOM 634 C CA . TYR A 1 85 ? -11.676 -3.909 3.970 1.00 93.75 85 TYR A CA 1
ATOM 635 C C . TYR A 1 85 ? -11.657 -4.563 5.360 1.00 93.75 85 TYR A C 1
ATOM 637 O O . TYR A 1 85 ? -12.176 -5.673 5.514 1.00 93.75 85 TYR A O 1
ATOM 645 N N . PRO A 1 86 ? -10.973 -3.967 6.356 1.00 95.44 86 PRO A N 1
ATOM 646 C CA . PRO A 1 86 ? -10.872 -4.573 7.674 1.00 95.44 86 PRO A CA 1
ATOM 647 C C . PRO A 1 86 ? -12.236 -4.545 8.365 1.00 95.44 86 PRO A C 1
ATOM 649 O O . PRO A 1 86 ? -12.890 -3.510 8.412 1.00 95.44 86 PRO A O 1
ATOM 652 N N . TYR A 1 87 ? -12.631 -5.675 8.946 1.00 96.81 87 TYR A N 1
ATOM 653 C CA . TYR A 1 87 ? -13.793 -5.776 9.838 1.00 96.81 87 TYR A CA 1
ATOM 654 C C . TYR A 1 87 ? -13.384 -5.892 11.315 1.00 96.81 87 TYR A C 1
ATOM 656 O O . TYR A 1 87 ? -14.231 -5.853 12.202 1.00 96.81 87 TYR A O 1
ATOM 664 N N . ARG A 1 88 ? -12.081 -6.072 11.572 1.00 97.69 88 ARG A N 1
ATOM 665 C CA . ARG A 1 88 ? -11.476 -6.197 12.896 1.00 97.69 88 ARG A CA 1
ATOM 666 C C . ARG A 1 88 ? -10.047 -5.659 12.884 1.00 97.69 88 ARG A C 1
ATOM 668 O O . ARG A 1 88 ? -9.278 -5.993 11.982 1.00 97.69 88 ARG A O 1
ATOM 675 N N . VAL A 1 89 ? -9.679 -4.895 13.906 1.00 98.00 89 VAL A N 1
ATOM 676 C CA . VAL A 1 89 ? -8.328 -4.373 14.145 1.00 98.00 89 VAL A CA 1
ATOM 677 C C . VAL A 1 89 ? -7.931 -4.678 15.590 1.00 98.00 89 VAL A C 1
ATOM 679 O O . VAL A 1 89 ? -8.674 -4.374 16.515 1.00 98.00 89 VAL A O 1
ATOM 682 N N . ASP A 1 90 ? -6.763 -5.288 15.794 1.00 97.94 90 ASP A N 1
ATOM 683 C CA . ASP A 1 90 ? -6.184 -5.538 17.123 1.00 97.94 90 ASP A CA 1
ATOM 684 C C . ASP A 1 90 ? -4.965 -4.625 17.297 1.00 97.94 90 ASP A C 1
ATOM 686 O O . ASP A 1 90 ? -3.925 -4.819 16.664 1.00 97.94 90 ASP A O 1
ATOM 690 N N . TYR A 1 91 ? -5.123 -3.572 18.095 1.00 97.94 91 TYR A N 1
ATOM 691 C CA . TYR A 1 91 ? -4.088 -2.583 18.360 1.00 97.94 91 TYR A CA 1
ATOM 692 C C . TYR A 1 91 ? -3.373 -2.904 19.670 1.00 97.94 91 TYR A C 1
ATOM 694 O O . TYR A 1 91 ? -3.983 -2.881 20.740 1.00 97.94 91 TYR A O 1
ATOM 702 N N . LEU A 1 92 ? -2.062 -3.140 19.590 1.00 98.00 92 LEU A N 1
ATOM 703 C CA . LEU A 1 92 ? -1.192 -3.416 20.731 1.00 98.00 92 LEU A CA 1
ATOM 704 C C . LEU A 1 92 ? -0.082 -2.362 20.832 1.00 98.00 92 LEU A C 1
ATOM 706 O O . LEU A 1 92 ? 0.720 -2.185 19.917 1.00 98.00 92 LEU A O 1
ATOM 710 N N . ARG A 1 93 ? 0.010 -1.707 21.989 1.00 97.75 93 ARG A N 1
ATOM 711 C CA . ARG A 1 93 ? 1.069 -0.769 22.361 1.00 97.75 93 ARG A CA 1
ATOM 712 C C . ARG A 1 93 ? 1.837 -1.322 23.555 1.00 97.75 93 ARG A C 1
ATOM 714 O O . ARG A 1 93 ? 1.337 -1.380 24.674 1.00 97.75 93 ARG A O 1
ATOM 721 N N . LEU A 1 94 ? 3.086 -1.702 23.302 1.00 96.56 94 LEU A N 1
ATOM 722 C CA . LEU A 1 94 ? 3.942 -2.379 24.281 1.00 96.56 94 LEU A CA 1
ATOM 723 C C . LEU A 1 94 ? 4.425 -1.464 25.415 1.00 96.56 94 LEU A C 1
ATOM 725 O O . LEU A 1 94 ? 4.694 -1.948 26.506 1.00 96.56 94 LEU A O 1
ATOM 729 N N . GLY A 1 95 ? 4.519 -0.150 25.180 1.00 97.25 95 GLY A N 1
ATOM 730 C CA . GLY A 1 95 ? 5.082 0.794 26.155 1.00 97.25 95 GLY A CA 1
ATOM 731 C C . GLY A 1 95 ? 4.338 0.838 27.495 1.00 97.25 95 GLY A C 1
ATOM 732 O O . GLY A 1 95 ? 4.964 0.997 28.536 1.00 97.25 95 GLY A O 1
ATOM 733 N N . ASP A 1 96 ? 3.019 0.661 27.477 1.00 96.56 96 ASP A N 1
ATOM 734 C CA . ASP A 1 96 ? 2.154 0.646 28.661 1.00 96.56 96 ASP A CA 1
ATOM 735 C C . ASP A 1 96 ? 1.242 -0.587 28.704 1.00 96.56 96 ASP A C 1
ATOM 737 O O . ASP A 1 96 ? 0.252 -0.604 29.436 1.00 96.56 96 ASP A O 1
ATOM 741 N N . ASN A 1 97 ? 1.570 -1.619 27.916 1.00 95.94 97 ASN A N 1
ATOM 742 C CA . ASN A 1 97 ? 0.768 -2.831 27.774 1.00 95.94 97 ASN A CA 1
ATOM 743 C C . ASN A 1 97 ? -0.703 -2.501 27.467 1.00 95.94 97 ASN A C 1
ATOM 745 O O . ASN A 1 97 ? -1.640 -2.991 28.100 1.00 95.94 97 ASN A O 1
ATOM 749 N N . PHE A 1 98 ? -0.913 -1.608 26.501 1.00 97.62 98 PHE A N 1
ATOM 750 C CA . PHE A 1 98 ? -2.237 -1.244 26.036 1.00 97.62 98 PHE A CA 1
ATOM 751 C C . PHE A 1 98 ? -2.648 -2.124 24.854 1.00 97.62 98 PHE A C 1
ATOM 753 O O . PHE A 1 98 ? -2.017 -2.073 23.810 1.00 97.62 98 PHE A O 1
ATOM 760 N N . ARG A 1 99 ? -3.744 -2.875 24.991 1.00 98.19 99 ARG A N 1
ATOM 761 C CA . ARG A 1 99 ? -4.425 -3.569 23.898 1.00 98.19 99 ARG A CA 1
ATOM 762 C C . ARG A 1 99 ? -5.881 -3.123 23.707 1.00 98.19 99 ARG A C 1
ATOM 764 O O . ARG A 1 99 ? -6.606 -2.902 24.682 1.00 98.19 99 ARG A O 1
ATOM 771 N N . GLN A 1 100 ? -6.308 -2.981 22.460 1.00 98.25 100 GLN A N 1
ATOM 772 C CA . GLN A 1 100 ? -7.675 -2.633 22.077 1.00 98.25 100 GLN A CA 1
ATOM 773 C C . GLN A 1 100 ? -8.078 -3.428 20.837 1.00 98.25 100 GLN A C 1
ATOM 775 O O . GLN A 1 100 ? -7.291 -3.557 19.905 1.00 98.25 100 GLN A O 1
ATOM 780 N N . ILE A 1 101 ? -9.300 -3.950 20.842 1.00 98.38 101 ILE A N 1
ATOM 781 C CA . ILE A 1 101 ? -9.907 -4.613 19.690 1.00 98.38 101 ILE A CA 1
ATOM 782 C C . ILE A 1 101 ? -11.032 -3.718 19.180 1.00 98.38 101 ILE A C 1
ATOM 784 O O . ILE A 1 101 ? -11.948 -3.410 19.943 1.00 98.38 101 ILE A O 1
ATOM 788 N N . ASP A 1 102 ? -10.958 -3.347 17.907 1.00 98.12 102 ASP A N 1
ATOM 789 C CA . ASP A 1 102 ? -12.002 -2.618 17.194 1.00 98.12 102 ASP A CA 1
ATOM 790 C C . ASP A 1 102 ? -12.642 -3.566 16.179 1.00 98.12 102 ASP A C 1
ATOM 792 O O . ASP A 1 102 ? -11.933 -4.171 15.376 1.00 98.12 102 ASP A O 1
ATOM 796 N N . GLU A 1 103 ? -13.961 -3.724 16.218 1.00 98.19 103 GLU A N 1
ATOM 797 C CA . GLU A 1 103 ? -14.725 -4.620 15.340 1.00 98.19 103 GLU A CA 1
ATOM 798 C C . GLU A 1 103 ? -15.918 -3.881 14.728 1.00 98.19 103 GLU A C 1
ATOM 800 O O . GLU A 1 103 ? -16.485 -2.975 15.339 1.00 98.19 103 GLU A O 1
ATOM 805 N N . VAL A 1 104 ? -16.290 -4.251 13.505 1.00 97.25 104 VAL A N 1
ATOM 806 C CA . VAL A 1 104 ? -17.494 -3.734 12.849 1.00 97.25 104 VAL A CA 1
ATOM 807 C C . VAL A 1 104 ? -18.707 -4.530 13.329 1.00 97.25 104 VAL A C 1
ATOM 809 O O . VAL A 1 104 ? -18.799 -5.735 13.094 1.00 97.25 104 VAL A O 1
ATOM 812 N N . GLU A 1 105 ? -19.664 -3.850 13.957 1.00 95.75 105 GLU A N 1
ATOM 813 C CA . GLU A 1 105 ? -20.973 -4.391 14.323 1.00 95.75 105 GLU A CA 1
ATOM 814 C C . GLU A 1 105 ? -22.056 -3.666 13.507 1.00 95.75 105 GLU A C 1
ATOM 816 O O . GLU A 1 105 ? -22.408 -2.519 13.778 1.00 95.75 105 GLU A O 1
ATOM 821 N N . GLY A 1 106 ? -22.579 -4.314 12.463 1.00 92.69 106 GLY A N 1
ATOM 822 C CA . GLY A 1 106 ? -23.450 -3.644 11.490 1.00 92.69 106 GLY A CA 1
ATOM 823 C C . GLY A 1 106 ? -22.660 -2.632 10.655 1.00 92.69 106 GLY A C 1
ATOM 824 O O . GLY A 1 106 ? -21.700 -3.017 9.998 1.00 92.69 106 GLY A O 1
ATOM 825 N N . ASP A 1 107 ? -23.047 -1.356 10.709 1.00 93.50 107 ASP A N 1
ATOM 826 C CA . ASP A 1 107 ? -22.362 -0.251 10.012 1.00 93.50 107 ASP A CA 1
ATOM 827 C C . ASP A 1 107 ? -21.544 0.640 10.966 1.00 93.50 107 ASP A C 1
ATOM 829 O O . ASP A 1 107 ? -21.121 1.741 10.602 1.00 93.50 107 ASP A O 1
ATOM 833 N N . VAL A 1 108 ? -21.335 0.197 12.211 1.00 96.81 108 VAL A N 1
ATOM 834 C CA . VAL A 1 108 ? -20.607 0.964 13.227 1.00 96.81 108 VAL A CA 1
ATOM 835 C C . VAL A 1 108 ? -19.387 0.208 13.732 1.00 96.81 108 VAL A C 1
ATOM 837 O O . VAL A 1 108 ? -19.396 -1.010 13.875 1.00 96.81 108 VAL A O 1
ATOM 840 N N . TRP A 1 109 ? -18.326 0.954 14.027 1.00 97.94 109 TRP A N 1
ATOM 841 C CA . TRP A 1 109 ? -17.155 0.421 14.710 1.00 97.94 109 TRP A CA 1
ATOM 842 C C . TRP A 1 109 ? -17.380 0.437 16.219 1.00 97.94 109 TRP A C 1
ATOM 844 O O . TRP A 1 109 ? -17.697 1.478 16.797 1.00 97.94 109 TRP A O 1
ATOM 854 N N . VAL A 1 110 ? -17.178 -0.712 16.853 1.00 97.94 110 VAL A N 1
ATOM 855 C CA . VAL A 1 110 ? -17.239 -0.899 18.301 1.00 97.94 110 VAL A CA 1
ATOM 856 C C . VAL A 1 110 ? -15.834 -1.168 18.817 1.00 97.94 110 VAL A C 1
ATOM 858 O O . VAL A 1 110 ? -15.098 -1.980 18.263 1.00 97.94 110 VAL A O 1
ATOM 861 N N . GLN A 1 111 ? -15.459 -0.469 19.887 1.00 97.94 111 GLN A N 1
ATOM 862 C CA . GLN A 1 111 ? -14.113 -0.510 20.454 1.00 97.94 111 GLN A CA 1
ATOM 863 C C . GLN A 1 111 ? -14.139 -1.164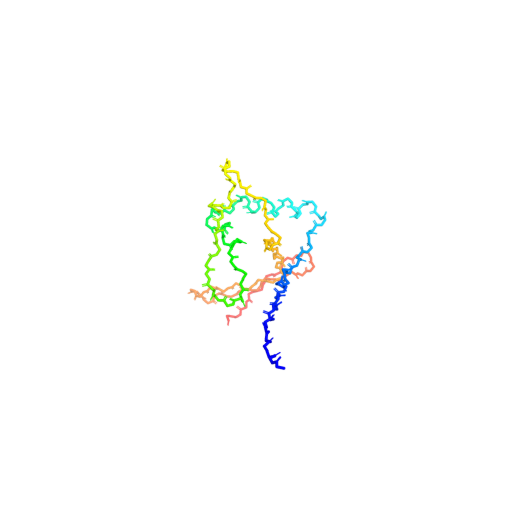 21.833 1.00 97.94 111 GLN A C 1
ATOM 865 O O . GLN A 1 111 ? -14.946 -0.800 22.693 1.00 97.94 111 GLN A O 1
ATOM 870 N N . LYS A 1 112 ? -13.225 -2.106 22.079 1.00 97.81 112 LYS A N 1
ATOM 871 C CA . LYS A 1 112 ? -13.125 -2.830 23.348 1.00 97.81 112 LYS A CA 1
ATOM 872 C C . LYS A 1 112 ? -11.703 -2.835 23.887 1.00 97.81 112 LYS A C 1
ATOM 874 O O . LYS A 1 112 ? -10.783 -3.410 23.303 1.00 97.81 112 LYS A O 1
ATOM 879 N N . ARG A 1 113 ? -11.544 -2.273 25.086 1.00 97.25 113 ARG A N 1
ATOM 880 C CA . ARG A 1 113 ? -10.337 -2.438 25.899 1.00 97.25 113 ARG A CA 1
ATOM 881 C C . ARG A 1 113 ? -10.224 -3.892 26.355 1.00 97.25 113 ARG A C 1
ATOM 883 O O . ARG A 1 113 ? -11.151 -4.414 26.973 1.00 97.25 113 ARG A O 1
ATOM 890 N N . VAL A 1 114 ? -9.087 -4.528 26.089 1.00 96.56 114 VAL A N 1
ATOM 891 C CA . VAL A 1 114 ? -8.815 -5.908 26.513 1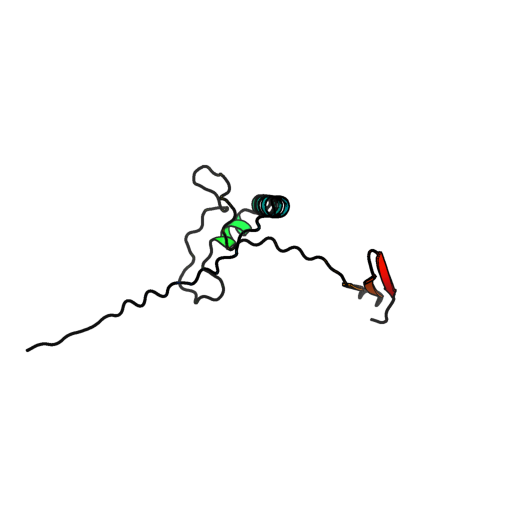.00 96.56 114 VAL A CA 1
ATOM 892 C C . VAL A 1 114 ? -7.471 -6.008 27.225 1.00 96.56 114 VAL A C 1
ATOM 894 O O . VAL A 1 114 ? -6.618 -5.127 27.095 1.00 96.56 114 VAL A O 1
ATOM 897 N N . ASN A 1 115 ? -7.299 -7.082 27.995 1.00 93.75 115 ASN A N 1
ATOM 898 C CA . ASN A 1 115 ? -5.990 -7.423 28.531 1.00 93.75 115 ASN A CA 1
ATOM 899 C C . ASN A 1 115 ? -5.047 -7.772 27.362 1.00 93.75 115 ASN A C 1
ATOM 901 O O . ASN A 1 115 ? -5.508 -8.419 26.416 1.00 93.75 115 ASN A O 1
ATOM 905 N N . PRO A 1 116 ? -3.778 -7.336 27.412 1.00 85.06 116 PRO A N 1
ATOM 906 C CA . PRO A 1 116 ? -2.738 -7.702 26.451 1.00 85.06 116 PRO A CA 1
ATOM 907 C C . PRO A 1 116 ? -2.672 -9.203 26.197 1.00 85.06 116 PRO A C 1
ATOM 909 O O . PRO A 1 116 ? -2.592 -9.964 27.186 1.00 85.06 116 PRO A O 1
#

Secondary structure (DSSP, 8-state):
------------------PPPPS-HHHHHHHHHHHHHS-HHHHHGGGSSPTTSPP-----PPGGGB-TTSPBPPPPTT---PPP--SEEEEEEGGGTEEEEEEEETTEEEEEEE--

Foldseek 3Di:
DDDDDDDDDPPPPPPPPQDDDDPDPVQVVVLQVVLVPDFLVVLQVVVWDDPPDDDDDTDDTDGSCADPVRHHDGRDRPRDDDDDDDQKDWDADPPVQWIKIWGDDPNDIDIDTDGD

InterPro domains:
  IPR012349 FMN-binding split barrel [G3DSA:2.30.110.10] (11-116)

Sequence (116 aa):
GGGGGGGGGGGTTTTSTRFRRSDDEVLSNARRQQWGNMSDPAREQFYWRDPSTPYEEQAAVPAGGRDEGGKVLEPPDNFLLMLLYPYRVDYLRLGDNFRQIDEVEGDVWVQKRVNP

pLDDT: mean 83.63, std 20.84, range [29.34, 98.38]

Radius of gyration: 23.99 Å; chains: 1; bounding box: 45×58×69 Å

Organism: Trieres chinensis (NCBI:txid1514140)